Protein AF-A0A1S1HB99-F1 (afdb_monomer_lite)

Organism: NCBI:txid653954

Radius of gyration: 16.19 Å; chains: 1; bounding box: 39×36×48 Å

Secondary structure (DSSP, 8-state):
--TT-PEEEEEETTTS-----TTSPTT------S-TTT-GGGGS-S-B-TTT--B--S---EEEEEESS--HHHHHHHHHHHHHT-----

Foldseek 3Di:
DPPDDAQEDEQACVQHNDDDDPPADPPDDDDDPPDVLSVLCVNFDCDADPPPRHGDPRDGRYDYDYDHDDDPVSVVVVVVVVVVPDDDDD

Structure (mmCIF, N/CA/C/O backbone):
data_AF-A0A1S1HB99-F1
#
_entry.id   AF-A0A1S1HB99-F1
#
loop_
_atom_site.group_PDB
_atom_site.id
_atom_site.type_symbol
_atom_site.label_atom_id
_atom_site.label_alt_id
_atom_site.label_comp_id
_atom_site.label_asym_id
_atom_site.label_entity_id
_atom_site.label_seq_id
_atom_site.pdbx_PDB_ins_code
_atom_site.Cartn_x
_atom_site.Cartn_y
_atom_site.Cartn_z
_atom_site.occupancy
_atom_site.B_iso_or_equiv
_atom_site.auth_seq_id
_atom_site.auth_comp_id
_atom_site.auth_asym_id
_atom_site.auth_atom_id
_atom_site.pdbx_PDB_model_num
ATOM 1 N N . MET A 1 1 ? -7.654 17.339 -4.033 1.00 42.62 1 MET A N 1
ATOM 2 C CA . MET A 1 1 ? -8.383 16.778 -2.875 1.00 42.62 1 MET A CA 1
ATOM 3 C C . MET A 1 1 ? -9.638 16.070 -3.381 1.00 42.62 1 MET A C 1
ATOM 5 O O . MET A 1 1 ? -10.622 16.729 -3.675 1.00 42.62 1 MET A O 1
ATOM 9 N N . GLN A 1 2 ? -9.566 14.750 -3.578 1.00 34.28 2 GLN A N 1
ATOM 10 C CA . GLN A 1 2 ? -10.731 13.868 -3.753 1.00 34.28 2 GLN A CA 1
ATOM 11 C C . GLN A 1 2 ? -10.976 13.231 -2.368 1.00 34.28 2 GLN A C 1
ATOM 13 O O . GLN A 1 2 ? -10.137 12.435 -1.946 1.00 34.28 2 GLN A O 1
ATOM 18 N N . PRO A 1 3 ? -12.012 13.626 -1.605 1.00 36.72 3 PRO A N 1
ATOM 19 C CA . PRO A 1 3 ? -12.080 13.377 -0.155 1.00 36.72 3 PRO A CA 1
ATOM 20 C C . PRO A 1 3 ? -12.343 11.930 0.323 1.00 36.72 3 PRO A C 1
ATOM 22 O O . PRO A 1 3 ? -12.627 11.745 1.502 1.00 36.72 3 PRO A O 1
ATOM 25 N N . ASN A 1 4 ? -12.317 10.894 -0.526 1.00 42.16 4 ASN A N 1
ATOM 26 C CA . ASN A 1 4 ? -12.965 9.622 -0.158 1.00 42.16 4 ASN A CA 1
ATOM 27 C C . ASN A 1 4 ? -12.513 8.370 -0.941 1.00 42.16 4 ASN A C 1
ATOM 29 O O . ASN A 1 4 ? -13.233 7.375 -0.983 1.00 42.16 4 ASN A O 1
ATOM 33 N N . MET A 1 5 ? -11.312 8.353 -1.525 1.00 51.66 5 MET A N 1
ATOM 34 C CA . MET A 1 5 ? -10.805 7.152 -2.203 1.00 51.66 5 MET A CA 1
ATOM 35 C C . MET A 1 5 ? -9.917 6.329 -1.262 1.00 51.66 5 MET A C 1
ATOM 37 O O . MET A 1 5 ? -8.694 6.449 -1.289 1.00 51.66 5 MET A O 1
ATOM 41 N N . ALA A 1 6 ? -10.527 5.486 -0.423 1.00 56.12 6 ALA A N 1
ATOM 42 C CA . ALA A 1 6 ? -9.781 4.407 0.222 1.00 56.12 6 ALA A CA 1
ATOM 43 C C . ALA A 1 6 ? -9.082 3.582 -0.872 1.00 56.12 6 ALA A C 1
ATOM 45 O O . ALA A 1 6 ? -9.722 3.154 -1.838 1.00 56.12 6 ALA A O 1
ATOM 46 N N . ARG A 1 7 ? -7.763 3.391 -0.766 1.00 69.94 7 ARG A N 1
ATOM 47 C CA . ARG A 1 7 ? -7.021 2.585 -1.741 1.00 69.94 7 ARG A CA 1
ATOM 48 C C . ARG A 1 7 ? -7.362 1.121 -1.488 1.00 69.94 7 ARG A C 1
ATOM 50 O O . ARG A 1 7 ? -7.239 0.612 -0.374 1.00 69.94 7 ARG A O 1
ATOM 57 N N . ARG A 1 8 ? -7.867 0.445 -2.515 1.00 64.19 8 ARG A N 1
ATOM 58 C CA . ARG A 1 8 ? -8.273 -0.953 -2.404 1.00 64.19 8 ARG A CA 1
ATOM 59 C C . ARG A 1 8 ? -7.028 -1.826 -2.326 1.00 64.19 8 ARG A C 1
ATOM 61 O O . ARG A 1 8 ? -6.218 -1.828 -3.247 1.00 64.19 8 ARG A O 1
ATOM 68 N N . LEU A 1 9 ? -6.893 -2.555 -1.224 1.00 64.56 9 LEU A N 1
ATOM 69 C CA . LEU A 1 9 ? -5.856 -3.556 -1.053 1.00 64.56 9 LEU A CA 1
ATOM 70 C C . LEU A 1 9 ? -6.497 -4.924 -1.279 1.00 64.56 9 LEU A C 1
ATOM 72 O O . LEU A 1 9 ? -7.204 -5.469 -0.428 1.00 64.56 9 LEU A O 1
ATOM 76 N N . GLU A 1 10 ? -6.289 -5.450 -2.482 1.00 61.47 10 GLU A N 1
ATOM 77 C CA . GLU A 1 10 ? -6.732 -6.790 -2.846 1.00 61.47 10 GLU A CA 1
ATOM 78 C C . GLU A 1 10 ? -5.670 -7.797 -2.417 1.00 61.47 10 GLU A C 1
ATOM 80 O O . GLU A 1 10 ? -4.576 -7.862 -2.981 1.00 61.47 10 GLU A O 1
ATOM 85 N N . PHE A 1 11 ? -5.978 -8.577 -1.384 1.00 57.94 11 PHE A N 1
ATOM 86 C CA . PHE A 1 11 ? -5.083 -9.633 -0.937 1.00 57.94 11 PHE A CA 1
ATOM 87 C C . PHE A 1 11 ? -5.259 -10.845 -1.844 1.00 57.94 11 PHE A C 1
ATOM 89 O O . PHE A 1 11 ? -6.210 -11.612 -1.700 1.00 57.94 11 PHE A O 1
ATOM 96 N N . SER A 1 12 ? -4.331 -10.995 -2.784 1.00 55.25 12 SER A N 1
ATOM 97 C CA . SER A 1 12 ? -4.138 -12.230 -3.535 1.00 55.25 12 SER A CA 1
ATOM 98 C C . SER A 1 12 ? -3.325 -13.208 -2.701 1.00 55.25 12 SER A C 1
ATOM 100 O O . SER A 1 12 ? -2.185 -12.903 -2.336 1.00 55.25 12 SER A O 1
ATOM 102 N N . ALA A 1 13 ? -3.865 -14.406 -2.475 1.00 49.47 13 ALA A N 1
ATOM 103 C CA . ALA A 1 13 ? -3.207 -15.481 -1.727 1.00 49.47 13 ALA A CA 1
ATOM 104 C C . ALA A 1 13 ? -1.815 -15.885 -2.265 1.00 49.47 13 ALA A C 1
ATOM 106 O O . ALA A 1 13 ? -1.094 -16.611 -1.587 1.00 49.47 13 ALA A O 1
ATOM 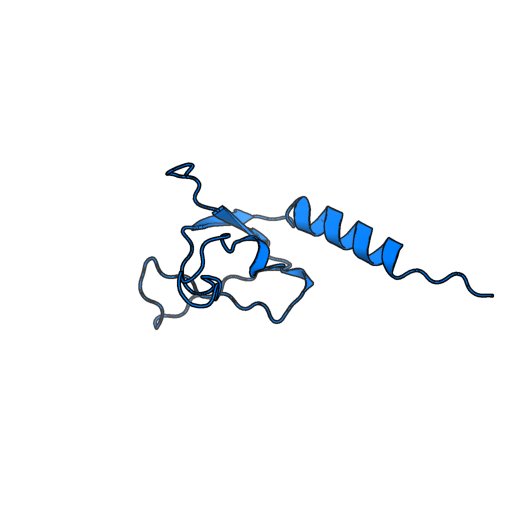107 N N . ARG A 1 14 ? -1.422 -15.430 -3.466 1.00 59.09 14 ARG A N 1
ATOM 108 C CA . ARG A 1 14 ? -0.102 -15.712 -4.051 1.00 59.09 14 ARG A CA 1
ATOM 109 C C . ARG A 1 14 ? 0.979 -14.711 -3.649 1.00 59.09 14 ARG A C 1
ATOM 111 O O . ARG A 1 14 ? 2.116 -15.123 -3.460 1.00 59.09 14 ARG A O 1
ATOM 118 N N . ASN A 1 15 ? 0.632 -13.429 -3.507 1.00 63.66 15 ASN A N 1
ATOM 119 C CA . ASN A 1 15 ? 1.629 -12.359 -3.360 1.00 63.66 15 ASN A CA 1
ATOM 120 C C . ASN A 1 15 ? 1.459 -11.566 -2.055 1.00 63.66 15 ASN A C 1
ATOM 122 O O . ASN A 1 15 ? 2.446 -11.135 -1.475 1.00 63.66 15 ASN A O 1
ATOM 126 N N . CYS A 1 16 ? 0.238 -11.415 -1.536 1.00 67.38 16 CYS A N 1
ATOM 127 C CA . CYS A 1 16 ? -0.014 -10.770 -0.247 1.00 67.38 16 CYS A CA 1
ATOM 128 C C . CYS A 1 16 ? -0.786 -11.744 0.645 1.00 67.38 16 CYS A C 1
ATOM 130 O O . CYS A 1 16 ? -2.015 -11.798 0.613 1.00 67.38 16 CYS A O 1
ATOM 132 N N . ALA A 1 17 ? -0.057 -12.538 1.430 1.00 77.81 17 ALA A N 1
ATOM 133 C CA . ALA A 1 17 ? -0.654 -13.463 2.385 1.00 77.81 17 ALA A CA 1
ATOM 134 C C . ALA A 1 17 ? -1.145 -12.722 3.639 1.00 77.81 17 ALA A C 1
ATOM 136 O O . ALA A 1 17 ? -0.452 -11.857 4.178 1.00 77.81 17 ALA A O 1
ATOM 137 N N . LEU A 1 18 ? -2.333 -13.089 4.124 1.00 83.88 18 LEU A N 1
ATOM 138 C CA . LEU A 1 18 ? -2.901 -12.537 5.350 1.00 83.88 18 LEU A CA 1
ATOM 139 C C . LEU A 1 18 ? -2.484 -13.388 6.552 1.00 83.88 18 LEU A C 1
ATOM 141 O O . LEU A 1 18 ? -2.670 -14.603 6.561 1.00 83.88 18 LEU A O 1
ATOM 145 N N . LEU A 1 19 ? -1.949 -12.735 7.583 1.00 87.75 19 LEU A N 1
ATOM 146 C CA . LEU A 1 19 ? -1.590 -13.370 8.846 1.00 87.75 19 LEU A CA 1
ATOM 147 C C . LEU A 1 19 ? -2.333 -12.691 9.993 1.00 87.75 19 LEU A C 1
ATOM 149 O O . LEU A 1 19 ? -2.157 -11.499 10.243 1.00 87.75 19 LEU A O 1
ATOM 153 N N . TRP A 1 20 ? -3.123 -13.470 10.725 1.00 89.06 20 TRP A N 1
ATOM 154 C CA . TRP A 1 20 ? -3.749 -13.007 11.956 1.00 89.06 20 TRP A CA 1
ATOM 155 C C . TRP A 1 20 ? -2.726 -12.958 13.096 1.00 89.06 20 TRP A C 1
ATOM 157 O O . TRP A 1 20 ? -2.029 -13.941 13.357 1.00 89.06 20 TRP A O 1
ATOM 167 N N . ARG A 1 21 ? -2.648 -11.821 13.800 1.00 90.69 21 ARG A N 1
ATOM 168 C CA . ARG A 1 21 ? -1.847 -11.672 15.022 1.00 90.69 21 ARG A CA 1
ATOM 169 C C . ARG A 1 21 ? -2.649 -10.946 16.105 1.00 90.69 21 ARG A C 1
ATOM 171 O O . ARG A 1 21 ? -3.116 -9.842 15.845 1.00 90.69 21 ARG A O 1
ATOM 178 N N . PRO A 1 22 ? -2.732 -11.491 17.334 1.00 85.50 22 PRO A N 1
ATOM 179 C CA . PRO A 1 22 ? -3.507 -10.886 18.421 1.00 85.50 22 PRO A CA 1
ATOM 180 C C . PRO A 1 22 ? -2.922 -9.560 18.933 1.00 85.50 22 PRO A C 1
ATOM 182 O O . PRO A 1 22 ? -3.601 -8.818 19.629 1.00 85.50 22 PRO A O 1
ATOM 185 N N . THR A 1 23 ? -1.666 -9.250 18.603 1.00 93.50 23 THR A N 1
ATOM 186 C CA . THR A 1 23 ? -0.996 -8.001 18.999 1.00 93.50 23 THR A CA 1
ATOM 187 C C . THR A 1 23 ? -1.404 -6.799 18.150 1.00 93.50 23 THR A C 1
ATOM 189 O O . THR A 1 23 ? -1.032 -5.675 18.471 1.00 93.50 23 THR A O 1
ATOM 192 N N . VAL A 1 24 ? -2.102 -7.023 17.035 1.00 93.56 24 VAL A N 1
ATOM 193 C CA . VAL A 1 24 ? -2.533 -5.959 16.128 1.00 93.56 24 VAL A CA 1
ATOM 194 C C . VAL A 1 24 ? -3.911 -5.471 16.560 1.00 93.56 24 VAL A C 1
ATOM 196 O O . VAL A 1 24 ? -4.836 -6.262 16.732 1.00 93.56 24 VAL A O 1
ATOM 199 N N . VAL A 1 25 ? -4.040 -4.157 16.740 1.00 95.75 25 VAL A N 1
ATOM 200 C CA . VAL A 1 25 ? -5.299 -3.520 17.147 1.00 95.75 25 VAL A CA 1
ATOM 201 C C . VAL A 1 25 ? -6.347 -3.685 16.035 1.00 95.75 25 VAL A C 1
ATOM 203 O O . VAL A 1 25 ? -6.016 -3.486 14.863 1.00 95.75 25 VAL A O 1
ATOM 206 N N . PRO A 1 26 ? -7.614 -4.013 16.359 1.00 94.06 26 PRO A N 1
ATOM 207 C CA . PRO A 1 26 ? -8.683 -4.071 15.366 1.00 94.06 26 PRO A CA 1
ATOM 208 C C . PRO A 1 26 ? -8.789 -2.773 14.553 1.00 94.06 26 PRO A C 1
ATOM 210 O O . PRO A 1 26 ? -8.792 -1.680 15.113 1.00 94.06 26 PRO A O 1
ATOM 213 N N . GLY A 1 27 ? -8.875 -2.898 13.226 1.00 91.31 27 GLY A N 1
ATOM 214 C CA . GLY A 1 27 ? -8.895 -1.758 12.301 1.00 91.31 27 GLY A CA 1
ATOM 215 C C . GLY A 1 27 ? -7.513 -1.262 11.854 1.00 91.31 27 GLY A C 1
ATOM 216 O O . GLY A 1 27 ? -7.443 -0.405 10.978 1.00 91.31 27 GLY A O 1
ATOM 217 N N . VAL A 1 28 ? -6.421 -1.818 12.390 1.00 93.62 28 VAL A N 1
ATOM 218 C CA . VAL A 1 28 ? -5.047 -1.522 11.957 1.00 93.62 28 VAL A CA 1
ATOM 219 C C . VAL A 1 28 ? -4.502 -2.680 11.124 1.00 93.62 28 VAL A C 1
ATOM 221 O O . VAL A 1 28 ? -4.675 -3.848 11.466 1.00 93.62 28 VAL A O 1
ATOM 224 N N . VAL A 1 29 ? -3.816 -2.355 10.029 1.00 92.19 29 VAL A N 1
ATOM 225 C CA . VAL A 1 29 ? -3.167 -3.331 9.147 1.00 92.19 29 VAL A CA 1
ATOM 226 C C . VAL A 1 29 ? -1.684 -3.002 9.049 1.00 92.19 29 VAL A C 1
ATOM 228 O O . VAL A 1 29 ? -1.309 -1.848 8.862 1.00 92.19 29 VAL A O 1
ATOM 231 N N . TYR A 1 30 ? -0.846 -4.033 9.141 1.00 93.19 30 TYR A N 1
ATOM 232 C CA . TYR A 1 30 ? 0.588 -3.935 8.890 1.00 93.19 30 TYR A CA 1
ATOM 233 C C . TYR A 1 30 ? 0.934 -4.677 7.603 1.00 93.19 30 TYR A C 1
ATOM 235 O O . TYR A 1 30 ? 0.462 -5.791 7.376 1.00 93.19 30 TYR A O 1
ATOM 243 N N . THR A 1 31 ? 1.783 -4.071 6.779 1.00 92.94 31 THR A N 1
ATOM 244 C CA . THR A 1 31 ? 2.323 -4.681 5.561 1.00 92.94 31 THR A CA 1
ATOM 245 C C . THR A 1 31 ? 3.823 -4.421 5.466 1.00 92.94 31 THR A C 1
ATOM 247 O O . THR A 1 31 ? 4.352 -3.531 6.133 1.00 92.94 31 THR A O 1
ATOM 250 N N . THR A 1 32 ? 4.518 -5.214 4.655 1.00 93.06 32 THR A N 1
ATOM 251 C CA . THR A 1 32 ? 5.949 -5.056 4.386 1.00 93.06 32 THR A CA 1
ATOM 252 C C . THR A 1 32 ? 6.179 -4.846 2.893 1.00 93.06 32 THR A C 1
ATOM 254 O O . THR A 1 32 ? 5.401 -5.302 2.059 1.00 93.06 32 THR A O 1
ATOM 257 N N . PHE A 1 33 ? 7.260 -4.148 2.550 1.00 93.31 33 PHE A N 1
ATOM 258 C CA . PHE A 1 33 ? 7.602 -3.785 1.168 1.00 93.31 33 PHE A CA 1
ATOM 259 C C . PHE A 1 33 ? 8.884 -4.472 0.671 1.00 93.31 33 PHE A C 1
ATOM 261 O O . PHE A 1 33 ? 9.438 -4.096 -0.356 1.00 93.31 33 PHE A O 1
ATOM 268 N N . HIS A 1 34 ? 9.378 -5.477 1.399 1.00 92.75 34 HIS A N 1
ATOM 269 C CA . HIS A 1 34 ? 10.638 -6.159 1.077 1.00 92.75 34 HIS A CA 1
ATOM 270 C C . HIS A 1 34 ? 10.568 -7.007 -0.200 1.00 92.75 34 HIS A C 1
ATOM 272 O O . HIS A 1 34 ? 11.591 -7.250 -0.833 1.00 92.75 34 HIS A O 1
ATOM 278 N N . HIS A 1 35 ? 9.367 -7.446 -0.568 1.00 90.56 35 HIS A N 1
ATOM 279 C CA . HIS A 1 35 ? 9.102 -8.332 -1.694 1.00 90.56 35 HIS A CA 1
ATOM 280 C C . HIS A 1 35 ? 8.564 -7.513 -2.882 1.00 90.56 35 HIS A C 1
ATOM 282 O O . HIS A 1 35 ? 7.430 -7.031 -2.812 1.00 90.56 35 HIS A O 1
ATOM 288 N N . PRO A 1 36 ? 9.345 -7.294 -3.958 1.00 89.81 36 PRO A N 1
ATOM 289 C CA . PRO A 1 36 ? 8.957 -6.404 -5.057 1.00 89.81 36 PRO A CA 1
ATOM 290 C C . PRO A 1 36 ? 7.724 -6.880 -5.840 1.00 89.81 36 PRO A C 1
ATOM 292 O O . PRO A 1 36 ? 7.041 -6.066 -6.453 1.00 89.81 36 PRO A O 1
ATOM 295 N N . GLU A 1 37 ? 7.407 -8.172 -5.809 1.00 88.06 37 GLU A N 1
ATOM 296 C CA . GLU A 1 37 ? 6.225 -8.777 -6.428 1.00 88.06 37 GLU A CA 1
ATOM 297 C C . GLU A 1 37 ? 4.904 -8.289 -5.815 1.00 88.06 37 GLU A C 1
ATOM 299 O O . GLU A 1 37 ? 3.878 -8.242 -6.500 1.00 88.06 37 GLU A O 1
ATOM 304 N N . THR A 1 38 ? 4.919 -7.882 -4.542 1.00 86.38 38 THR A N 1
ATOM 305 C CA . THR A 1 38 ? 3.719 -7.426 -3.825 1.00 86.38 38 THR A CA 1
ATOM 306 C C . THR A 1 38 ? 3.354 -5.996 -4.183 1.00 86.38 38 THR A C 1
ATOM 308 O O . THR A 1 38 ? 2.174 -5.657 -4.204 1.00 86.38 38 THR A O 1
ATOM 311 N N . GLN A 1 39 ? 4.361 -5.178 -4.510 1.00 88.75 39 GLN A N 1
ATOM 312 C CA . GLN A 1 39 ? 4.218 -3.768 -4.873 1.00 88.75 39 GLN A CA 1
ATOM 313 C C . GLN A 1 39 ? 3.467 -2.957 -3.805 1.00 88.75 39 GLN A C 1
ATOM 315 O O . GLN A 1 39 ? 2.648 -2.095 -4.118 1.00 88.75 39 GLN A O 1
ATOM 320 N N . ALA A 1 40 ? 3.774 -3.213 -2.527 1.00 89.56 40 ALA A N 1
ATOM 321 C CA . ALA A 1 40 ? 3.088 -2.617 -1.377 1.00 89.56 40 ALA A CA 1
ATOM 322 C C . ALA A 1 40 ? 3.010 -1.077 -1.413 1.00 89.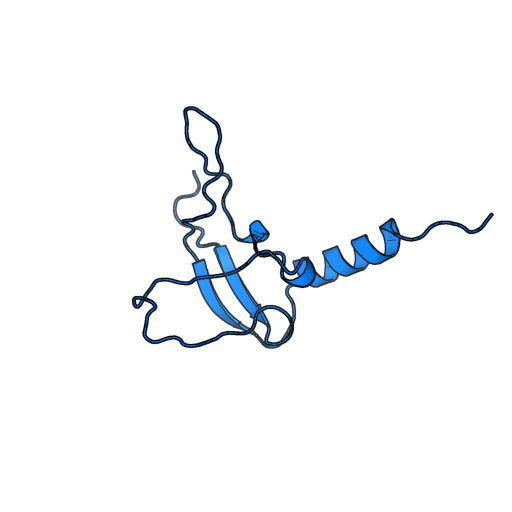56 40 ALA A C 1
ATOM 324 O O . ALA A 1 40 ? 2.004 -0.500 -1.003 1.00 89.56 40 ALA A O 1
ATOM 325 N N . ASN A 1 41 ? 4.027 -0.403 -1.960 1.00 91.19 41 ASN A N 1
ATOM 326 C CA . ASN A 1 41 ? 4.049 1.059 -2.041 1.00 91.19 41 ASN A CA 1
ATOM 327 C C . ASN A 1 41 ? 3.015 1.637 -3.021 1.00 91.19 41 ASN A C 1
ATOM 329 O O . ASN A 1 41 ? 2.692 2.812 -2.911 1.00 91.19 41 ASN A O 1
ATOM 333 N N . LEU A 1 42 ? 2.426 0.844 -3.921 1.00 89.81 42 LEU A N 1
ATOM 334 C CA . LEU A 1 42 ? 1.322 1.308 -4.772 1.00 89.81 42 LEU A CA 1
ATOM 335 C C . LEU A 1 42 ? 0.084 1.717 -3.958 1.00 89.81 42 LEU A C 1
ATOM 337 O O . LEU A 1 42 ? -0.721 2.539 -4.389 1.00 89.81 42 LEU A O 1
ATOM 341 N N . VAL A 1 43 ? -0.083 1.117 -2.780 1.00 88.62 43 VAL A N 1
ATOM 342 C CA . VAL A 1 43 ? -1.191 1.437 -1.881 1.00 88.62 43 VAL A CA 1
ATOM 343 C C . VAL A 1 43 ? -0.977 2.796 -1.226 1.00 88.62 43 VAL A C 1
ATOM 345 O O . VAL A 1 43 ? -1.959 3.458 -0.911 1.00 88.62 43 VAL A O 1
ATOM 348 N N . THR A 1 44 ? 0.277 3.211 -1.030 1.00 90.50 44 THR A N 1
ATOM 349 C CA . THR A 1 44 ? 0.618 4.457 -0.333 1.00 90.50 44 THR A CA 1
ATOM 350 C C . THR A 1 44 ? 0.101 5.681 -1.086 1.00 90.50 44 THR A C 1
ATOM 352 O O . THR A 1 44 ? -0.223 5.628 -2.276 1.00 90.50 44 THR A O 1
ATOM 355 N N . THR A 1 45 ? -0.043 6.790 -0.367 1.00 89.81 45 THR A N 1
ATOM 356 C CA . THR A 1 45 ? -0.551 8.042 -0.936 1.00 89.81 45 THR A CA 1
ATOM 357 C C . THR A 1 45 ? 0.585 8.987 -1.314 1.00 89.81 45 THR A C 1
ATOM 359 O O . THR A 1 45 ? 1.737 8.780 -0.948 1.00 89.81 45 THR A O 1
ATOM 362 N N . GLU A 1 46 ? 0.240 10.056 -2.027 1.00 90.88 46 GLU A N 1
ATOM 363 C CA . GLU A 1 46 ? 1.167 11.143 -2.360 1.00 90.88 46 GLU A CA 1
ATOM 364 C C . GLU A 1 46 ? 1.304 12.169 -1.219 1.00 90.88 46 GLU A C 1
ATOM 366 O O . GLU A 1 46 ? 1.968 13.188 -1.394 1.00 90.88 46 GLU A O 1
ATOM 371 N N . PHE A 1 47 ? 0.662 11.946 -0.063 1.00 91.81 47 PHE A N 1
ATOM 372 C CA . PHE A 1 47 ? 0.789 12.849 1.077 1.00 91.81 47 PHE A CA 1
ATOM 373 C C . PHE A 1 47 ? 2.194 12.781 1.672 1.00 91.81 47 PHE A C 1
ATOM 375 O O . PHE A 1 47 ? 2.802 11.713 1.798 1.00 91.81 47 PHE A O 1
ATOM 382 N N . SER A 1 48 ? 2.704 13.947 2.052 1.00 93.06 48 SER A N 1
ATOM 383 C CA . SER A 1 48 ? 4.036 14.105 2.616 1.00 93.06 48 SER A CA 1
ATOM 384 C C . SER A 1 48 ? 4.065 15.202 3.671 1.00 93.06 48 SER A C 1
ATOM 386 O O . SER A 1 48 ? 3.234 16.112 3.679 1.00 93.06 48 SER A O 1
ATOM 388 N N . ASP A 1 49 ? 5.056 15.120 4.556 1.00 94.44 49 ASP A N 1
ATOM 389 C CA . ASP A 1 49 ? 5.376 16.188 5.496 1.00 94.44 49 ASP A CA 1
ATOM 390 C C . ASP A 1 49 ? 5.730 17.489 4.757 1.00 94.44 49 ASP A C 1
ATOM 392 O O . ASP A 1 49 ? 6.422 17.475 3.738 1.00 94.44 49 ASP A O 1
ATOM 396 N N . TRP A 1 50 ? 5.285 18.623 5.295 1.00 94.25 50 TRP A N 1
ATOM 397 C CA . TRP A 1 50 ? 5.425 19.934 4.660 1.00 94.25 50 TRP A CA 1
ATOM 398 C C . TRP A 1 50 ? 6.859 20.475 4.689 1.00 94.25 50 TRP A C 1
ATOM 400 O O . TRP A 1 50 ? 7.220 21.289 3.841 1.00 94.25 50 TRP A O 1
ATOM 410 N N . ALA A 1 51 ? 7.667 20.065 5.669 1.00 95.06 51 ALA A N 1
ATOM 411 C CA . ALA A 1 51 ? 9.004 20.615 5.866 1.00 95.06 51 ALA A CA 1
ATOM 412 C C . ALA A 1 51 ? 10.053 19.878 5.029 1.00 95.06 51 ALA A C 1
ATOM 414 O O . ALA A 1 51 ? 11.007 20.483 4.543 1.00 95.06 51 ALA A O 1
ATOM 415 N N . THR A 1 52 ? 9.889 18.566 4.871 1.00 95.94 52 THR A N 1
ATOM 416 C CA . THR A 1 52 ? 10.921 17.696 4.286 1.00 95.94 52 THR A CA 1
ATOM 417 C C . THR A 1 52 ? 10.462 16.922 3.060 1.00 95.94 52 THR A C 1
ATOM 419 O O . THR A 1 52 ? 11.279 16.245 2.438 1.00 95.94 52 THR A O 1
ATOM 422 N N . ASN A 1 53 ? 9.170 16.983 2.718 1.00 94.00 53 ASN A N 1
ATOM 423 C CA . ASN A 1 53 ? 8.544 16.082 1.752 1.00 94.00 53 ASN A CA 1
ATOM 424 C C . ASN A 1 53 ? 8.754 14.593 2.083 1.00 94.00 53 ASN A C 1
ATOM 426 O O . ASN A 1 53 ? 8.720 13.748 1.189 1.00 94.00 53 ASN A O 1
ATOM 430 N N . CYS A 1 54 ? 8.943 14.237 3.361 1.00 95.25 54 CYS A N 1
ATOM 431 C CA . CYS A 1 54 ? 8.957 12.831 3.753 1.00 95.25 54 CYS A CA 1
ATOM 432 C C . CYS A 1 54 ? 7.567 12.216 3.495 1.00 95.25 54 CYS A C 1
ATOM 434 O O . CYS A 1 54 ? 6.588 12.702 4.065 1.00 95.25 54 CYS A O 1
ATOM 436 N N . PRO A 1 55 ? 7.456 11.170 2.659 1.00 93.31 55 PRO A N 1
ATOM 437 C CA . PRO A 1 55 ? 6.176 10.566 2.294 1.00 93.31 55 PRO A CA 1
ATOM 438 C C . PRO A 1 55 ? 5.514 9.829 3.464 1.00 93.31 55 PRO A C 1
ATOM 440 O O . PRO A 1 55 ? 6.174 9.226 4.320 1.00 93.31 55 PRO A O 1
ATOM 443 N N . GLU A 1 56 ? 4.184 9.826 3.469 1.00 93.38 56 GLU A N 1
ATOM 444 C CA . GLU A 1 56 ? 3.367 9.184 4.493 1.00 93.38 56 GLU A CA 1
ATOM 445 C C . GLU A 1 56 ? 3.235 7.671 4.250 1.00 93.38 56 GLU A C 1
ATOM 447 O O . GLU A 1 56 ? 2.231 7.159 3.760 1.00 93.38 56 GLU A O 1
ATOM 452 N N . TYR A 1 57 ? 4.271 6.920 4.631 1.00 92.50 57 TYR A N 1
ATOM 453 C CA . TYR A 1 57 ? 4.276 5.453 4.515 1.00 92.50 57 TYR A CA 1
ATOM 454 C C . TYR A 1 57 ? 3.484 4.728 5.608 1.00 92.50 57 TYR A C 1
ATOM 456 O O . TYR A 1 57 ? 3.162 3.550 5.466 1.00 92.50 57 TYR A O 1
ATOM 464 N N . LYS A 1 58 ? 3.233 5.390 6.740 1.00 94.25 58 LYS A N 1
ATOM 465 C CA . LYS A 1 58 ? 2.707 4.733 7.947 1.00 94.25 58 LYS A CA 1
ATOM 466 C C . LYS A 1 58 ? 1.186 4.746 8.031 1.00 94.25 58 LYS A C 1
ATOM 468 O O . LYS A 1 58 ? 0.628 3.966 8.797 1.00 94.25 58 LYS A O 1
ATOM 473 N N . VAL A 1 59 ? 0.529 5.633 7.286 1.00 94.38 59 VAL A N 1
ATOM 474 C CA . VAL A 1 59 ? -0.915 5.842 7.370 1.00 94.38 59 VAL A CA 1
ATOM 475 C C . VAL A 1 59 ? -1.479 5.933 5.965 1.00 94.38 59 VAL A C 1
ATOM 477 O O . VAL A 1 59 ? -1.082 6.757 5.149 1.00 94.38 59 VAL A O 1
ATOM 480 N N . THR A 1 60 ? -2.413 5.046 5.657 1.00 92.38 60 THR A N 1
ATOM 481 C CA . THR A 1 60 ? -3.194 5.099 4.427 1.00 92.38 60 THR A CA 1
ATOM 482 C C . THR A 1 60 ? -4.534 4.428 4.686 1.00 92.38 60 THR A C 1
ATOM 484 O O . THR A 1 60 ? -4.588 3.338 5.255 1.00 92.38 60 THR A O 1
ATOM 487 N N . ALA A 1 61 ? -5.624 5.075 4.273 1.00 91.94 61 ALA A N 1
ATOM 488 C CA . ALA A 1 61 ? -6.950 4.479 4.342 1.00 91.94 61 ALA A CA 1
ATOM 489 C C . ALA A 1 61 ? -7.083 3.379 3.278 1.00 91.94 61 ALA A C 1
ATOM 491 O O . ALA A 1 61 ? -6.972 3.655 2.079 1.00 91.94 61 ALA A O 1
ATOM 492 N N . VAL A 1 62 ? -7.337 2.144 3.718 1.00 90.00 62 VAL A N 1
ATOM 493 C CA . VAL A 1 62 ? -7.425 0.970 2.841 1.00 90.00 62 VAL A CA 1
ATOM 494 C C . VAL A 1 62 ? -8.733 0.210 3.008 1.00 90.00 62 VAL A C 1
ATOM 496 O O . VAL A 1 62 ? -9.305 0.161 4.095 1.00 90.00 62 VAL A O 1
ATOM 499 N N . GLN A 1 63 ? -9.173 -0.434 1.929 1.00 89.94 63 GLN A N 1
ATOM 500 C CA . GLN A 1 63 ? -10.213 -1.460 1.979 1.00 89.94 63 GLN A CA 1
ATOM 501 C C . GLN A 1 63 ? -9.585 -2.832 1.756 1.00 89.94 63 GLN A C 1
ATOM 503 O O . GLN A 1 63 ? -8.906 -3.045 0.754 1.00 89.94 63 GLN A O 1
ATOM 508 N N . VAL A 1 64 ? -9.861 -3.760 2.670 1.00 87.25 64 VAL A N 1
ATOM 509 C CA . VAL A 1 64 ? -9.349 -5.132 2.643 1.00 87.25 64 VAL A CA 1
ATOM 510 C C . VAL A 1 64 ? -10.451 -6.084 2.191 1.00 87.25 64 VAL A C 1
ATOM 512 O O . VAL A 1 64 ? -11.535 -6.099 2.771 1.00 87.25 64 VAL A O 1
ATOM 515 N N . SER A 1 65 ? -10.180 -6.887 1.161 1.00 86.19 65 SER A N 1
ATOM 516 C CA . SER A 1 65 ? -11.090 -7.944 0.699 1.00 86.19 65 SER A CA 1
ATOM 517 C C . SER A 1 65 ? -10.316 -9.165 0.205 1.00 86.19 65 SER A C 1
ATOM 519 O O . SER A 1 65 ? -9.170 -9.040 -0.234 1.00 86.19 65 SER A O 1
ATOM 521 N N . ALA A 1 66 ? -10.936 -10.342 0.305 1.00 85.06 66 ALA A N 1
ATOM 522 C CA . ALA A 1 66 ? -10.361 -11.578 -0.210 1.00 85.06 66 ALA A CA 1
ATOM 523 C C . ALA A 1 66 ? -10.338 -11.561 -1.747 1.00 85.06 66 ALA A C 1
ATOM 525 O O . ALA A 1 66 ? -11.344 -11.226 -2.373 1.00 85.06 66 ALA A O 1
ATOM 526 N N . SER A 1 67 ? -9.207 -11.950 -2.341 1.00 82.88 67 S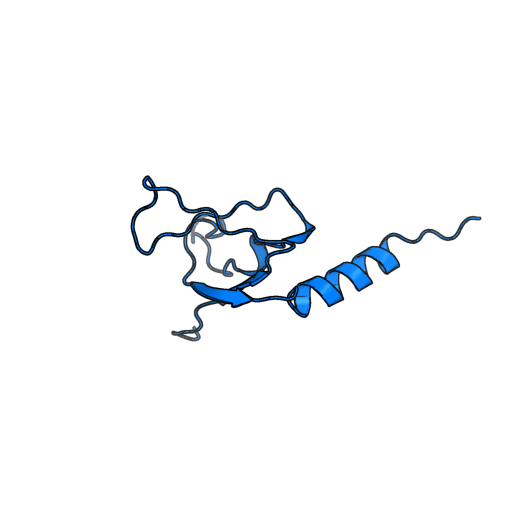ER A N 1
ATOM 527 C CA . SER A 1 67 ? -9.046 -12.114 -3.787 1.00 82.88 67 SER A CA 1
ATOM 528 C C . SER A 1 67 ? -8.293 -13.406 -4.119 1.00 82.88 67 SER A C 1
ATOM 530 O O . SER A 1 67 ? -7.438 -13.874 -3.364 1.00 82.88 67 SER A O 1
ATOM 532 N N . ASN A 1 68 ? -8.610 -13.987 -5.277 1.00 83.50 68 ASN A N 1
ATOM 533 C CA . ASN A 1 68 ? -8.034 -15.250 -5.752 1.00 83.50 68 ASN A CA 1
ATOM 534 C C . ASN A 1 68 ? -6.903 -15.057 -6.781 1.00 83.50 68 ASN A C 1
ATOM 536 O O . ASN A 1 68 ? -6.179 -16.008 -7.090 1.00 83.50 68 ASN A O 1
ATOM 540 N N . GLY A 1 69 ? -6.762 -13.853 -7.337 1.00 81.69 69 GLY A N 1
ATOM 541 C CA . GLY A 1 69 ? -5.835 -13.539 -8.426 1.00 81.69 69 GLY A CA 1
ATOM 542 C C . GLY A 1 69 ? -4.978 -12.313 -8.114 1.00 81.69 69 GLY A C 1
ATOM 543 O O . GLY A 1 69 ? -5.350 -11.530 -7.240 1.00 81.69 69 GLY A O 1
ATOM 544 N N . PRO A 1 70 ? -3.793 -12.176 -8.741 1.00 84.19 70 PRO A N 1
ATOM 545 C CA . PRO A 1 70 ? -3.020 -10.935 -8.680 1.00 84.19 70 PRO A CA 1
ATOM 546 C C . PRO A 1 70 ? -3.825 -9.773 -9.282 1.00 84.19 70 PRO A C 1
ATOM 548 O O . PRO A 1 70 ? -4.767 -9.994 -10.038 1.00 84.19 70 PRO A O 1
ATOM 551 N N . SER A 1 71 ? -3.468 -8.539 -8.936 1.00 84.88 71 SER A N 1
ATOM 552 C CA . SER A 1 71 ? -4.113 -7.365 -9.528 1.00 84.88 71 SER A CA 1
ATOM 553 C C . SER A 1 71 ? -3.641 -7.132 -10.965 1.00 84.88 71 SER A C 1
ATOM 555 O O . SER A 1 71 ? -2.501 -7.453 -11.307 1.00 84.88 71 SER A O 1
ATOM 557 N N . ASP A 1 72 ? -4.464 -6.465 -11.778 1.00 87.62 72 ASP A N 1
ATOM 558 C CA . ASP A 1 72 ? -4.096 -6.049 -13.142 1.00 87.62 72 ASP A CA 1
ATOM 559 C C . ASP A 1 72 ? -2.757 -5.293 -13.170 1.00 87.62 72 ASP A C 1
ATOM 561 O O . ASP A 1 72 ? -1.940 -5.439 -14.081 1.00 87.62 72 ASP A O 1
ATOM 565 N N . TRP A 1 73 ? -2.497 -4.482 -12.140 1.00 86.62 73 TRP A N 1
ATOM 566 C CA . TRP A 1 73 ? -1.231 -3.772 -11.998 1.00 86.62 73 TRP A CA 1
ATOM 567 C C . TRP A 1 73 ? -0.049 -4.734 -11.830 1.00 86.62 73 TRP A C 1
ATOM 569 O O . TRP A 1 73 ? 0.992 -4.560 -12.466 1.00 86.62 73 TRP A O 1
ATOM 579 N N . GLN A 1 74 ? -0.201 -5.763 -10.993 1.00 88.75 74 GLN A N 1
ATOM 580 C CA . GLN A 1 74 ? 0.838 -6.767 -10.781 1.00 88.75 74 GLN A CA 1
ATOM 581 C C . GLN A 1 74 ? 1.171 -7.520 -12.070 1.00 88.75 74 GLN A C 1
ATOM 583 O O . GLN A 1 74 ? 2.351 -7.697 -12.377 1.00 88.75 74 GLN A O 1
ATOM 588 N N . GLU A 1 75 ? 0.158 -7.899 -12.847 1.00 90.31 75 GLU A 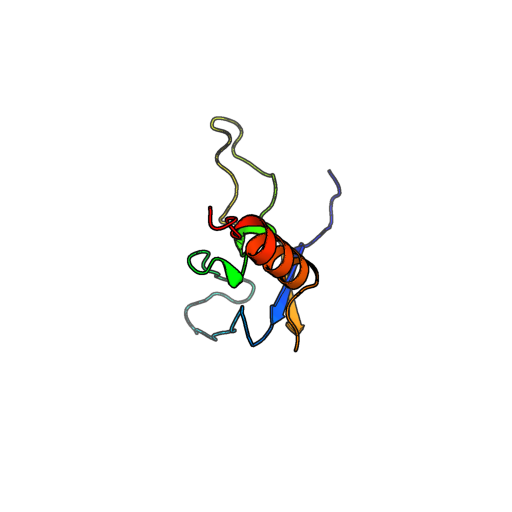N 1
ATOM 589 C CA . GLU A 1 75 ? 0.338 -8.584 -14.129 1.00 90.31 75 GLU A CA 1
ATOM 590 C C . GLU A 1 75 ? 1.058 -7.699 -15.157 1.00 90.31 75 GLU A C 1
ATOM 592 O O . GLU A 1 75 ? 2.063 -8.108 -15.750 1.00 90.31 75 GLU A O 1
ATOM 597 N N . ASN A 1 76 ? 0.607 -6.451 -15.310 1.00 91.19 76 ASN A N 1
ATOM 598 C CA . ASN A 1 76 ? 1.210 -5.488 -16.230 1.00 91.19 76 ASN A CA 1
ATOM 599 C C . ASN A 1 76 ? 2.668 -5.179 -15.865 1.00 91.19 76 ASN A C 1
ATO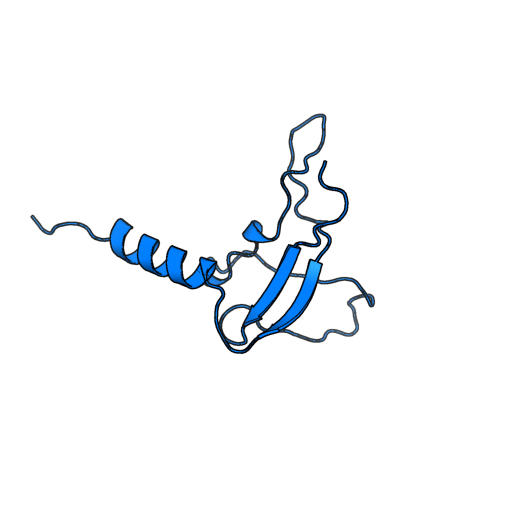M 601 O O . ASN A 1 76 ? 3.543 -5.154 -16.737 1.00 91.19 76 ASN A O 1
ATOM 605 N N . TYR A 1 77 ? 2.952 -4.986 -14.576 1.00 90.50 77 TYR A N 1
ATOM 606 C CA . TYR A 1 77 ? 4.302 -4.698 -14.103 1.00 90.50 77 TYR A CA 1
ATOM 607 C C . TYR A 1 77 ? 5.242 -5.899 -14.270 1.00 90.50 77 TYR A C 1
ATOM 609 O O . TYR A 1 77 ? 6.403 -5.726 -14.649 1.00 90.50 77 TYR A O 1
ATOM 617 N N . ALA A 1 78 ? 4.753 -7.124 -14.056 1.00 90.88 78 ALA A N 1
ATOM 618 C CA . ALA A 1 78 ? 5.524 -8.337 -14.315 1.00 90.88 78 ALA A CA 1
ATOM 619 C C . ALA A 1 78 ? 5.883 -8.467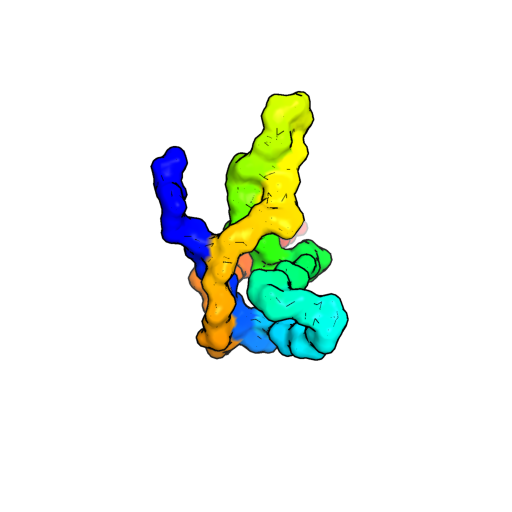 -15.805 1.00 90.88 78 ALA A C 1
ATOM 621 O O . ALA A 1 78 ? 7.044 -8.710 -16.145 1.00 90.88 78 ALA A O 1
ATOM 622 N N . ALA A 1 79 ? 4.921 -8.226 -16.703 1.00 93.62 79 ALA A N 1
ATOM 623 C CA . ALA A 1 79 ? 5.157 -8.241 -18.146 1.00 93.62 79 ALA A CA 1
ATOM 624 C C . ALA A 1 79 ? 6.167 -7.166 -18.584 1.00 93.62 79 ALA A C 1
ATOM 626 O O . ALA A 1 79 ? 7.074 -7.453 -19.373 1.00 93.62 79 ALA A O 1
ATOM 627 N N . LEU A 1 80 ? 6.047 -5.945 -18.048 1.00 94.00 80 LEU A N 1
ATOM 628 C CA . LEU A 1 80 ? 7.004 -4.859 -18.277 1.00 94.00 80 LEU A CA 1
ATOM 629 C C . LEU A 1 80 ? 8.408 -5.256 -17.814 1.00 94.00 80 LEU A C 1
ATOM 631 O O . LEU A 1 80 ? 9.372 -5.108 -18.560 1.00 94.00 80 LEU A O 1
ATOM 635 N N . THR A 1 81 ? 8.510 -5.801 -16.604 1.00 93.06 81 THR A N 1
ATOM 636 C CA . THR A 1 81 ? 9.776 -6.195 -15.983 1.00 93.06 81 THR A CA 1
ATOM 637 C C . THR A 1 81 ? 10.510 -7.250 -16.810 1.00 93.06 81 THR A C 1
ATOM 639 O O . THR A 1 81 ? 11.708 -7.111 -17.055 1.00 93.06 81 THR A O 1
ATOM 642 N N . THR A 1 82 ? 9.806 -8.279 -17.290 1.00 94.44 82 THR A N 1
ATOM 643 C CA . THR A 1 82 ? 10.393 -9.317 -18.154 1.00 94.44 82 THR A CA 1
ATOM 644 C C . THR A 1 82 ? 10.917 -8.735 -19.465 1.00 94.44 82 THR A C 1
ATOM 646 O O . THR A 1 82 ? 12.012 -9.086 -19.899 1.00 94.44 82 THR A O 1
ATOM 649 N N . ARG A 1 83 ? 10.164 -7.822 -20.092 1.00 94.50 83 ARG A N 1
ATOM 650 C CA . ARG A 1 83 ? 10.577 -7.173 -21.347 1.00 94.50 83 ARG A CA 1
ATOM 651 C C . ARG A 1 83 ? 11.782 -6.256 -21.143 1.00 94.50 83 ARG A C 1
ATOM 653 O O . ARG A 1 83 ? 12.729 -6.330 -21.914 1.00 94.50 83 ARG A O 1
ATOM 660 N N . ALA A 1 84 ? 11.757 -5.430 -20.098 1.00 93.81 84 ALA A N 1
ATOM 661 C CA . ALA A 1 84 ? 12.785 -4.428 -19.823 1.00 93.81 84 ALA A CA 1
ATOM 662 C C . ALA A 1 84 ? 14.128 -5.031 -19.380 1.00 93.81 84 ALA A C 1
ATOM 664 O O . ALA A 1 84 ? 15.169 -4.413 -19.570 1.00 93.81 84 ALA A O 1
ATOM 665 N N . ARG A 1 85 ? 14.120 -6.235 -18.794 1.00 93.88 85 ARG A N 1
ATOM 666 C CA . ARG A 1 85 ? 15.342 -6.942 -18.373 1.00 93.88 85 ARG A CA 1
ATOM 667 C C . ARG A 1 85 ? 15.985 -7.780 -19.483 1.00 93.88 85 ARG A C 1
ATOM 669 O O . ARG A 1 85 ? 17.025 -8.390 -19.242 1.00 93.88 85 ARG A O 1
ATOM 676 N N . ARG A 1 86 ? 15.390 -7.845 -20.679 1.00 92.25 86 ARG A N 1
ATOM 677 C CA . ARG A 1 86 ? 15.968 -8.571 -21.815 1.00 92.25 86 ARG A CA 1
ATOM 678 C C . ARG A 1 86 ? 17.130 -7.769 -22.401 1.00 92.25 86 ARG A C 1
ATOM 680 O O . ARG A 1 86 ? 16.943 -6.638 -22.831 1.00 92.25 86 ARG A O 1
ATOM 687 N N . ILE A 1 87 ? 18.302 -8.389 -22.465 1.00 91.75 87 ILE A N 1
ATOM 688 C CA . ILE A 1 87 ? 19.469 -7.871 -23.185 1.00 91.75 87 ILE A CA 1
ATOM 689 C C . ILE A 1 87 ? 19.598 -8.685 -24.475 1.00 91.75 87 ILE A C 1
ATOM 691 O O . ILE A 1 87 ? 19.440 -9.908 -24.447 1.00 91.75 87 ILE A O 1
ATOM 695 N N . GLU A 1 88 ? 19.829 -8.025 -25.609 1.00 87.94 88 GLU A N 1
ATOM 696 C CA . GLU A 1 88 ? 20.214 -8.733 -26.830 1.00 87.94 88 GLU A CA 1
ATOM 697 C C . GLU A 1 88 ? 21.636 -9.267 -26.663 1.00 87.94 88 GLU A C 1
ATOM 699 O O . GLU A 1 88 ? 22.560 -8.517 -26.353 1.00 87.94 88 GLU A O 1
ATOM 704 N N . ALA A 1 89 ? 21.795 -10.581 -26.816 1.00 76.56 89 ALA A N 1
ATOM 705 C CA . ALA A 1 89 ? 23.115 -11.186 -26.869 1.00 76.56 89 ALA A CA 1
ATOM 706 C C . ALA A 1 89 ? 23.778 -10.750 -28.182 1.00 76.56 89 ALA A C 1
ATOM 708 O O . ALA A 1 89 ? 23.243 -11.033 -29.255 1.00 76.56 89 ALA A O 1
ATOM 709 N N . ILE A 1 90 ? 24.892 -10.026 -28.059 1.00 65.00 90 ILE A N 1
ATOM 710 C CA . ILE A 1 90 ? 25.793 -9.678 -29.165 1.00 65.00 90 ILE A CA 1
ATOM 711 C C . ILE A 1 90 ? 26.659 -10.894 -29.485 1.00 65.00 90 ILE A C 1
ATOM 713 O O . ILE A 1 90 ? 27.170 -11.506 -28.517 1.00 65.00 90 ILE A O 1
#

pLDDT: mean 83.81, std 14.92, range [34.28, 95.94]

InterPro domains:
  IPR009010 Aspartate decarboxylase-like domain superfamily [SSF50692] (19-72)

Sequence (90 aa):
MQPNMARRLEFSARNCALLWRPTVVPGVVYTTFHHPETQANLVTTEFSDWATNCPEYKVTAVQVSASNGPSDWQENYAALTTRARRIEAI